Protein AF-A0A7J2RAD1-F1 (afdb_monomer)

pLDDT: mean 78.09, std 14.82, range [35.69, 96.69]

Foldseek 3Di:
DVVLLVLLVVQLVVLLVPDDVCQQWPDDPPDPDTDGDQLSVLVSSLVSSDVSCDPPNQWDKDAQDQCQVPVVCCVPPNRDRFRIWTAHPPDPVT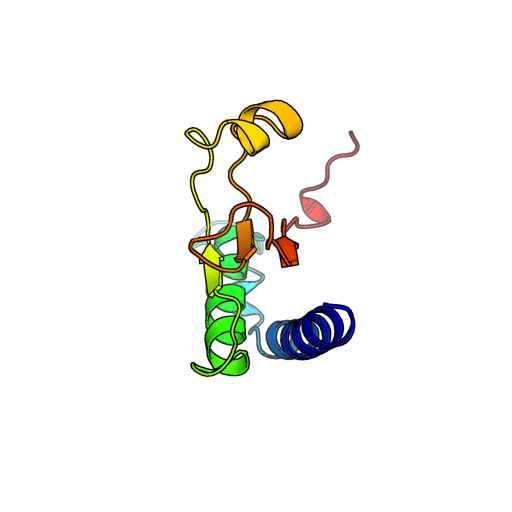TNDTDHDDDPVRPDPD

Nearest PDB structures (foldseek):
  1j4n-assembly1_A  TM=4.317E-01  e=9.050E+00  Bos taurus

Mean predicted aligned error: 8.38 Å

Solvent-accessible surface area (backbone atoms only — not comparable to full-atom values): 6682 Å² total; per-residue (Å²): 104,74,68,54,52,53,51,49,50,54,43,48,58,52,21,62,75,69,62,56,66,70,42,53,35,44,76,50,90,96,47,92,63,73,43,74,42,60,70,54,31,48,54,52,45,50,52,40,36,56,69,63,52,50,90,85,43,82,55,45,81,42,66,58,54,82,38,66,87,35,76,72,48,29,74,73,67,41,78,59,59,45,54,32,38,32,26,38,88,95,44,95,87,45,66,79,48,78,43,77,81,78,56,77,91,70,60,67,89,124

Secondary structure (DSSP, 8-state):
-HHHHHHHHHHHHHHHHT--HHHHEEEPTTS-SEEE-HHHHHHHHHHHHHHHH-TT-SSEEEES---TT-HHHHHHH-S---SEEEE-TT-TT-EEEEE----GGG----

Sequence (110 aa):
MENDFDYFVEQFKKAITMIDEKYISVSMYQLPGKRYRERVYCYELYHQLRKLLDDDYEYMLDGELDKKAHPIIEKNIGAKIPDFVVHYRSYMEHNLVIIEVKSIKNIKDN

Radius of gyration: 15.87 Å; Cα contacts (8 Å, |Δi|>4): 128; chains: 1; bounding box: 33×34×47 Å

Structure (mmCIF, N/CA/C/O backbone):
data_AF-A0A7J2RAD1-F1
#
_entry.id   AF-A0A7J2RAD1-F1
#
loop_
_atom_site.group_PDB
_atom_site.id
_atom_site.type_symbol
_atom_site.label_atom_id
_atom_site.label_alt_id
_atom_site.label_comp_id
_atom_site.label_asym_id
_atom_site.label_entity_id
_atom_site.label_seq_id
_atom_site.pdbx_PDB_ins_code
_atom_site.Cartn_x
_atom_site.Cartn_y
_atom_site.Cartn_z
_atom_site.occupancy
_atom_site.B_iso_or_equiv
_atom_site.auth_seq_id
_atom_site.auth_comp_id
_atom_site.auth_asym_id
_atom_site.auth_atom_id
_atom_site.pdbx_PDB_model_num
ATOM 1 N N . MET A 1 1 ? 4.303 -2.895 -19.519 1.00 57.09 1 MET A N 1
ATOM 2 C CA . MET A 1 1 ? 3.639 -1.767 -18.828 1.00 57.09 1 MET A CA 1
ATOM 3 C C . MET A 1 1 ? 2.137 -1.965 -18.669 1.00 57.09 1 MET A C 1
ATOM 5 O O . MET A 1 1 ? 1.730 -2.040 -17.524 1.00 57.09 1 MET A O 1
ATOM 9 N N . GLU A 1 2 ? 1.318 -2.075 -19.731 1.00 61.19 2 GLU A N 1
ATOM 10 C CA . GLU A 1 2 ? -0.142 -2.311 -19.573 1.00 61.19 2 GLU A CA 1
ATOM 11 C C . GLU A 1 2 ? -0.417 -3.617 -18.797 1.00 61.19 2 GLU A C 1
ATOM 13 O O . GLU A 1 2 ? -1.066 -3.588 -17.758 1.00 61.19 2 GLU A O 1
ATOM 18 N N . ASN A 1 3 ? 0.257 -4.714 -19.169 1.00 82.62 3 ASN A N 1
ATOM 19 C CA . ASN A 1 3 ? 0.168 -5.990 -18.442 1.00 82.62 3 ASN A CA 1
ATOM 20 C C . ASN A 1 3 ? 0.676 -5.938 -16.984 1.00 82.62 3 ASN A C 1
ATOM 22 O O . ASN A 1 3 ? 0.121 -6.618 -16.124 1.00 82.62 3 ASN A O 1
ATOM 26 N N . ASP A 1 4 ? 1.719 -5.156 -16.689 1.00 85.31 4 ASP A N 1
ATOM 27 C CA . ASP A 1 4 ? 2.312 -5.086 -15.340 1.00 85.31 4 ASP A CA 1
ATOM 28 C C . ASP A 1 4 ? 1.451 -4.246 -14.401 1.00 85.31 4 ASP A C 1
ATOM 30 O O . ASP A 1 4 ? 1.263 -4.585 -13.234 1.00 85.31 4 ASP A O 1
ATOM 34 N N . PHE A 1 5 ? 0.892 -3.153 -14.927 1.00 88.25 5 PHE A N 1
ATOM 35 C CA . PHE A 1 5 ? -0.053 -2.327 -14.196 1.00 88.25 5 PHE A CA 1
ATOM 36 C C . PHE A 1 5 ? -1.325 -3.111 -13.874 1.00 88.25 5 PHE A C 1
ATOM 38 O O . PHE A 1 5 ? -1.760 -3.105 -12.724 1.00 88.25 5 PHE A O 1
ATOM 45 N N . ASP A 1 6 ? -1.878 -3.842 -14.843 1.00 91.19 6 ASP A N 1
ATOM 46 C CA . ASP A 1 6 ? -3.063 -4.670 -14.619 1.00 91.19 6 ASP A CA 1
ATOM 47 C C . ASP A 1 6 ? -2.791 -5.776 -13.595 1.00 91.19 6 ASP A C 1
ATOM 49 O O . ASP A 1 6 ? -3.575 -5.968 -12.662 1.00 91.19 6 ASP A O 1
ATOM 53 N N . TYR A 1 7 ? -1.637 -6.445 -13.693 1.00 91.12 7 TYR A N 1
ATOM 54 C CA . TYR A 1 7 ? -1.217 -7.422 -12.693 1.00 91.12 7 TYR A CA 1
ATOM 55 C C . TYR A 1 7 ? -1.112 -6.797 -11.295 1.00 91.12 7 TYR A C 1
ATOM 57 O O . TYR A 1 7 ? -1.664 -7.337 -10.330 1.00 91.12 7 TYR A O 1
ATOM 65 N N . PHE A 1 8 ? -0.458 -5.636 -11.183 1.00 92.38 8 PHE A N 1
ATOM 66 C CA . PHE A 1 8 ? -0.361 -4.898 -9.928 1.00 92.38 8 PHE A CA 1
ATOM 67 C C . PHE A 1 8 ? -1.744 -4.568 -9.360 1.00 92.38 8 PHE A C 1
ATOM 69 O O . PHE A 1 8 ? -1.985 -4.784 -8.173 1.00 92.38 8 PHE A O 1
ATOM 76 N N . VAL A 1 9 ? -2.661 -4.071 -10.192 1.00 93.69 9 VAL A N 1
ATOM 77 C CA . VAL A 1 9 ? -4.021 -3.700 -9.784 1.00 93.69 9 VAL A CA 1
ATOM 78 C C . VAL A 1 9 ? -4.787 -4.909 -9.247 1.00 93.69 9 VAL A C 1
ATOM 80 O O . VAL A 1 9 ? -5.479 -4.786 -8.233 1.00 93.69 9 VAL A O 1
ATOM 83 N N . GLU A 1 10 ? -4.643 -6.084 -9.859 1.00 94.81 10 GLU A N 1
ATOM 84 C CA . GLU A 1 10 ? -5.274 -7.311 -9.365 1.00 94.81 10 GLU A CA 1
ATOM 85 C C . GLU A 1 10 ? -4.707 -7.744 -8.004 1.00 94.81 10 GLU A C 1
ATOM 87 O O . GLU A 1 10 ? -5.475 -8.038 -7.079 1.00 94.81 10 GLU A O 1
ATOM 92 N N . GLN A 1 11 ? -3.383 -7.685 -7.814 1.00 94.88 11 GLN A N 1
ATOM 93 C CA . GLN A 1 11 ? -2.785 -7.954 -6.499 1.00 94.88 11 GLN A CA 1
ATOM 94 C C . GLN A 1 11 ? -3.179 -6.899 -5.461 1.00 94.88 11 GLN A C 1
ATOM 96 O O . GLN A 1 11 ? -3.426 -7.231 -4.302 1.00 94.88 11 GLN A O 1
ATOM 101 N N . PHE A 1 12 ? -3.308 -5.637 -5.867 1.00 95.44 12 PHE A N 1
ATOM 102 C CA . PHE A 1 12 ? -3.721 -4.541 -4.999 1.00 95.44 12 PHE A CA 1
ATOM 103 C C . PHE A 1 12 ? -5.152 -4.713 -4.491 1.00 95.44 12 PHE A C 1
ATOM 105 O O . PHE A 1 12 ? -5.395 -4.615 -3.285 1.00 95.44 12 PHE A O 1
ATOM 112 N N . LYS A 1 13 ? -6.094 -5.057 -5.377 1.00 96.06 13 LYS A N 1
ATOM 113 C CA . LYS A 1 13 ? -7.473 -5.391 -4.988 1.00 96.06 13 LYS A CA 1
ATOM 114 C C . LYS A 1 13 ? -7.493 -6.542 -3.989 1.00 96.06 13 LYS A C 1
ATOM 116 O O . LYS A 1 13 ? -8.164 -6.450 -2.962 1.00 96.06 13 LYS A O 1
ATOM 121 N N . LYS A 1 14 ? -6.725 -7.602 -4.253 1.00 96.69 14 LYS A N 1
ATOM 122 C CA . LYS A 1 14 ? -6.625 -8.755 -3.354 1.00 96.69 14 LYS A CA 1
ATOM 123 C C . LYS A 1 14 ? -6.042 -8.365 -1.994 1.00 96.69 14 LYS A C 1
ATOM 125 O O . LYS A 1 14 ? -6.628 -8.724 -0.975 1.00 96.69 14 LYS A O 1
ATOM 130 N N . ALA A 1 15 ? -4.971 -7.571 -1.959 1.00 96.25 15 ALA A N 1
ATOM 131 C CA . ALA A 1 15 ? -4.335 -7.113 -0.725 1.00 96.25 15 ALA A CA 1
ATOM 132 C C . ALA A 1 15 ? -5.317 -6.373 0.194 1.00 96.25 15 ALA A C 1
ATOM 134 O O . ALA A 1 15 ? -5.369 -6.665 1.386 1.00 96.25 15 ALA A O 1
ATOM 135 N N . ILE A 1 16 ? -6.144 -5.477 -0.359 1.00 95.12 16 ILE A N 1
ATOM 136 C CA . ILE A 1 16 ? -7.147 -4.724 0.412 1.00 95.12 16 ILE A CA 1
ATOM 137 C C . ILE A 1 16 ? -8.136 -5.665 1.111 1.00 95.12 16 ILE A C 1
ATOM 139 O O . ILE A 1 16 ? -8.494 -5.433 2.264 1.00 95.12 16 ILE A O 1
ATOM 143 N N . THR A 1 17 ? -8.552 -6.750 0.450 1.00 95.69 17 THR A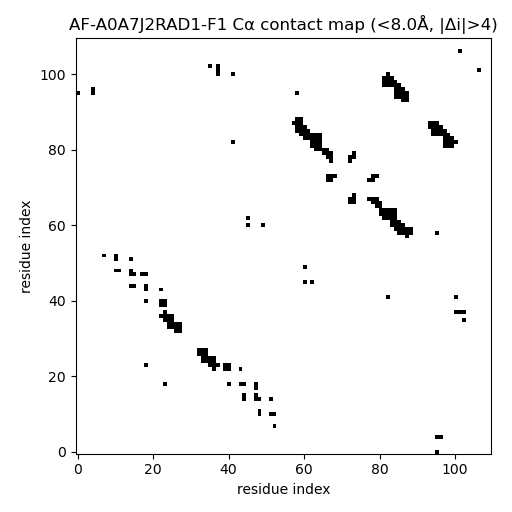 N 1
ATOM 144 C CA . THR A 1 17 ? -9.493 -7.723 1.041 1.00 95.69 17 THR A CA 1
ATOM 145 C C . THR A 1 17 ? -8.893 -8.557 2.174 1.00 95.69 17 THR A C 1
ATOM 147 O O . THR A 1 17 ? -9.634 -9.183 2.927 1.00 95.69 17 THR A O 1
ATOM 150 N N . MET A 1 18 ? -7.565 -8.566 2.314 1.00 95.75 18 MET A N 1
ATOM 151 C CA . MET A 1 18 ? -6.848 -9.327 3.342 1.00 95.75 18 MET A CA 1
ATOM 152 C C . MET A 1 18 ? -6.591 -8.514 4.621 1.00 95.75 18 MET A C 1
ATOM 154 O O . MET A 1 18 ? -6.063 -9.057 5.590 1.00 95.75 18 MET A O 1
ATOM 158 N N . ILE A 1 19 ? -6.954 -7.227 4.639 1.00 93.38 19 ILE A N 1
ATOM 159 C CA . ILE A 1 19 ? -6.742 -6.334 5.781 1.00 93.38 19 ILE A CA 1
ATOM 160 C C . ILE A 1 19 ? -7.837 -6.555 6.827 1.00 93.38 19 ILE A C 1
ATOM 162 O O . ILE A 1 19 ? -9.022 -6.335 6.581 1.00 93.38 19 ILE A O 1
ATOM 166 N N . ASP A 1 20 ? -7.422 -6.940 8.030 1.00 91.06 20 ASP A N 1
ATOM 167 C CA . ASP A 1 20 ? -8.302 -7.066 9.193 1.00 91.06 20 ASP A CA 1
ATOM 168 C C . ASP A 1 20 ? -8.780 -5.678 9.677 1.00 91.06 20 ASP A C 1
ATOM 170 O O . ASP A 1 20 ? -8.022 -4.701 9.691 1.00 91.06 20 ASP A O 1
ATOM 174 N N . GLU A 1 21 ? -10.040 -5.585 10.120 1.00 87.38 21 GLU A N 1
ATOM 175 C CA . GLU A 1 21 ? -10.677 -4.351 10.602 1.00 87.38 21 GLU A CA 1
ATOM 176 C C . GLU A 1 21 ? -9.857 -3.636 11.695 1.00 87.38 21 GLU A C 1
ATOM 178 O O . GLU A 1 21 ? -9.869 -2.400 11.784 1.00 87.38 21 GLU A O 1
ATOM 183 N N . LYS A 1 22 ? -9.092 -4.386 12.500 1.00 88.31 22 LYS A N 1
ATOM 184 C CA . LYS A 1 22 ? -8.221 -3.828 13.549 1.00 88.31 22 LYS A CA 1
ATOM 185 C C . LYS A 1 22 ? -7.094 -2.933 13.014 1.00 88.31 22 LYS A C 1
ATOM 187 O O . LYS A 1 22 ? -6.590 -2.093 13.756 1.00 88.31 22 LYS A O 1
ATOM 192 N N . TYR A 1 23 ? -6.713 -3.084 11.743 1.00 87.69 23 TYR A N 1
ATOM 193 C CA . TYR A 1 23 ? -5.733 -2.217 11.076 1.00 87.69 23 TYR A CA 1
ATOM 194 C C . TYR A 1 23 ? -6.383 -1.010 10.391 1.00 87.69 23 TYR A C 1
ATOM 196 O O . TYR A 1 23 ? -5.718 -0.005 10.145 1.00 87.69 23 TYR A O 1
ATOM 204 N N . ILE A 1 24 ? -7.692 -1.067 10.133 1.00 84.06 24 ILE A N 1
ATOM 205 C CA . ILE A 1 24 ? -8.471 0.052 9.584 1.00 84.06 24 ILE A CA 1
ATOM 206 C C . ILE A 1 24 ? -8.799 1.058 10.691 1.00 84.06 24 ILE A C 1
ATOM 208 O O . ILE A 1 24 ? -8.766 2.277 10.485 1.00 84.06 24 ILE A O 1
ATOM 212 N N . SER A 1 25 ? -9.129 0.556 11.881 1.00 80.00 25 SER A N 1
ATOM 213 C CA . SER A 1 25 ? -9.569 1.387 12.992 1.00 80.00 25 SER A CA 1
ATOM 214 C C . SER A 1 25 ? -8.975 0.937 14.321 1.00 80.00 25 SER A C 1
ATOM 216 O O . SER A 1 25 ? -9.078 -0.222 14.709 1.00 80.00 25 SER A O 1
ATOM 218 N N . VAL A 1 26 ? -8.373 1.885 15.041 1.00 73.31 26 VAL A N 1
ATOM 219 C CA . VAL A 1 26 ? -7.729 1.623 16.330 1.00 73.31 26 VAL A CA 1
ATOM 220 C C . VAL A 1 26 ? -8.610 2.167 17.449 1.00 73.31 26 VAL A C 1
ATOM 222 O O . VAL A 1 26 ? -8.991 3.345 17.442 1.00 73.31 26 VAL A O 1
ATOM 225 N N . SER A 1 27 ? -8.927 1.313 18.422 1.00 68.69 27 SER A N 1
ATOM 226 C CA . SER A 1 27 ? -9.510 1.716 19.703 1.00 68.69 27 SER A CA 1
ATOM 227 C C . SER A 1 27 ? -8.408 2.234 20.625 1.00 68.69 27 SER A C 1
ATOM 229 O O . SER A 1 27 ? -7.407 1.549 20.829 1.00 68.69 27 SER A O 1
ATOM 231 N N . MET A 1 28 ? -8.579 3.424 21.198 1.00 63.84 28 MET A N 1
ATOM 232 C CA . MET A 1 28 ? -7.638 3.968 22.180 1.00 63.84 28 MET A CA 1
ATOM 233 C C . MET A 1 28 ? -8.181 3.785 23.594 1.00 63.84 28 MET A C 1
ATOM 235 O O . MET A 1 28 ? -9.359 4.029 23.851 1.00 63.84 28 MET A O 1
ATOM 239 N N . TYR A 1 29 ? -7.311 3.371 24.515 1.00 61.50 29 TYR A N 1
ATOM 240 C CA . TYR A 1 29 ? -7.653 3.271 25.930 1.00 61.50 29 TYR A CA 1
ATOM 241 C C . TYR A 1 29 ? -8.127 4.641 26.444 1.00 61.50 29 TYR A C 1
ATOM 243 O O . TYR A 1 29 ? -7.466 5.649 26.207 1.00 61.50 29 TYR A O 1
ATOM 251 N N . GLN A 1 30 ? -9.287 4.669 27.109 1.00 62.34 30 GLN A N 1
ATOM 252 C CA . GLN A 1 30 ? -9.928 5.859 27.700 1.00 62.34 30 GLN A CA 1
ATOM 253 C C . GLN A 1 30 ? -10.433 6.950 26.736 1.00 62.34 30 GLN A C 1
ATOM 255 O O . GLN A 1 30 ? -10.910 7.984 27.200 1.00 62.34 30 GLN A O 1
ATOM 260 N N . LEU A 1 31 ? -10.414 6.734 25.418 1.00 60.66 31 LEU A N 1
ATOM 261 C CA . LEU A 1 31 ? -11.044 7.652 24.464 1.00 60.66 31 LEU A CA 1
ATOM 262 C C . LEU A 1 31 ? -12.269 6.993 23.819 1.00 60.66 31 LEU A C 1
ATOM 264 O O . LEU A 1 31 ? -12.141 5.906 23.255 1.00 60.66 31 LEU A O 1
ATOM 268 N N . PRO A 1 32 ? -13.455 7.629 23.855 1.00 59.94 32 PRO A N 1
ATOM 269 C CA . PRO A 1 32 ? -14.618 7.096 23.165 1.00 59.94 32 PRO A CA 1
ATOM 270 C C . PRO A 1 32 ? -14.404 7.129 21.643 1.00 59.94 32 PRO A C 1
ATOM 272 O O . PRO A 1 32 ? -14.015 8.149 21.072 1.00 59.94 32 PRO A O 1
ATOM 275 N N . GLY A 1 33 ? -14.699 6.004 20.986 1.00 63.94 33 GLY A N 1
ATOM 276 C CA . GLY A 1 33 ? -14.742 5.876 19.528 1.00 63.94 33 GLY A CA 1
ATOM 277 C C . GLY A 1 33 ? -13.528 5.202 18.874 1.00 63.94 33 GLY A C 1
ATOM 278 O O . GLY A 1 33 ? -12.442 5.087 19.439 1.00 63.94 33 GLY A O 1
ATOM 279 N N . LYS A 1 34 ? -13.737 4.752 17.633 1.00 65.50 34 LYS A N 1
ATOM 280 C CA . LYS A 1 34 ? -12.711 4.206 16.733 1.00 65.50 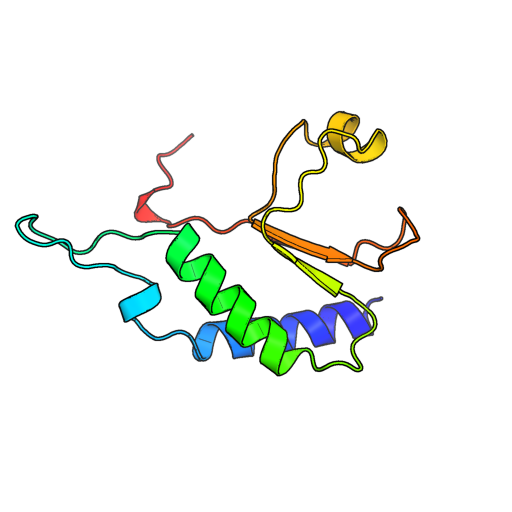34 LYS A CA 1
ATOM 281 C C . LYS A 1 34 ? -12.073 5.351 15.939 1.00 65.50 34 LYS A C 1
ATOM 283 O O . LYS A 1 34 ? -12.798 6.151 15.344 1.00 65.50 34 LYS A O 1
ATOM 288 N N . ARG A 1 35 ? -10.737 5.437 15.893 1.00 72.94 35 ARG A N 1
ATOM 289 C CA . ARG A 1 35 ? -10.033 6.391 15.014 1.00 72.94 35 ARG A CA 1
ATOM 290 C C . ARG A 1 35 ? -9.356 5.672 13.856 1.00 72.94 35 ARG A C 1
ATOM 292 O O . ARG A 1 35 ? -8.675 4.670 14.059 1.00 72.94 35 ARG A O 1
ATOM 299 N N . TYR A 1 36 ? -9.514 6.228 12.658 1.00 77.88 36 TYR A N 1
ATOM 300 C CA . TYR A 1 36 ? -8.797 5.784 11.467 1.00 77.88 36 TYR A CA 1
ATOM 301 C C . TYR A 1 36 ? -7.359 6.283 11.559 1.00 77.88 36 TYR A C 1
ATOM 303 O O . TYR A 1 36 ? -7.115 7.478 11.744 1.00 77.88 36 TYR A O 1
ATOM 311 N N . ARG A 1 37 ? -6.410 5.356 11.484 1.00 80.88 37 ARG A N 1
ATOM 312 C CA . ARG A 1 37 ? -4.978 5.648 11.503 1.00 80.88 37 ARG A CA 1
ATOM 313 C C . ARG A 1 37 ? -4.420 5.217 10.154 1.00 80.88 37 ARG A C 1
ATOM 315 O O . ARG A 1 37 ? -4.028 4.067 10.008 1.00 80.88 37 ARG A O 1
ATOM 322 N N . GLU A 1 38 ? -4.395 6.144 9.195 1.00 87.06 38 GLU A N 1
ATOM 323 C CA . GLU A 1 38 ? -3.940 5.894 7.813 1.00 87.06 38 GLU A CA 1
ATOM 324 C C . GLU A 1 38 ? -2.602 5.148 7.788 1.00 87.06 38 GLU A C 1
ATOM 326 O O . GLU A 1 38 ? -2.510 4.107 7.161 1.00 87.06 38 GLU A O 1
ATOM 331 N N . ARG A 1 39 ? -1.623 5.556 8.603 1.00 88.00 39 ARG A N 1
ATOM 332 C CA . ARG A 1 39 ? -0.322 4.874 8.679 1.00 88.00 39 ARG A CA 1
ATOM 333 C C . ARG A 1 39 ? -0.387 3.413 9.160 1.00 88.00 39 ARG A C 1
ATOM 335 O O . ARG A 1 39 ? 0.365 2.584 8.667 1.00 88.00 39 ARG A O 1
ATOM 342 N N . VAL A 1 40 ? -1.284 3.076 10.095 1.00 89.62 40 VAL A N 1
ATOM 343 C CA . VAL A 1 40 ? -1.463 1.681 10.559 1.00 89.62 40 VAL A CA 1
ATOM 344 C C . VAL A 1 40 ? -2.047 0.829 9.437 1.00 89.62 40 VAL A C 1
ATOM 346 O O . VAL A 1 40 ? -1.560 -0.269 9.184 1.00 89.62 40 VAL A O 1
ATOM 349 N N . TYR A 1 41 ? -3.041 1.371 8.734 1.00 92.50 41 TYR A N 1
ATOM 350 C CA . TYR A 1 41 ? -3.599 0.743 7.544 1.00 92.50 41 TYR A CA 1
ATOM 351 C C . TYR A 1 41 ? -2.535 0.573 6.452 1.00 92.50 41 TYR A C 1
ATOM 353 O O . TYR A 1 41 ? -2.418 -0.505 5.875 1.00 92.50 41 TYR A O 1
ATOM 361 N N . CYS A 1 42 ? -1.722 1.604 6.203 1.00 93.88 42 CYS A N 1
ATOM 362 C CA . CYS A 1 42 ? -0.673 1.564 5.193 1.00 93.88 42 CYS A CA 1
ATOM 363 C C . CYS A 1 42 ? 0.359 0.467 5.482 1.00 93.88 42 CYS A C 1
ATOM 365 O O . CYS A 1 42 ? 0.753 -0.252 4.571 1.00 93.88 42 CYS A O 1
ATOM 367 N N . TYR A 1 43 ? 0.770 0.274 6.735 1.00 93.88 43 TYR A N 1
ATOM 368 C CA . TYR A 1 43 ? 1.710 -0.799 7.066 1.00 93.88 43 TYR A CA 1
ATOM 369 C C . TYR A 1 43 ? 1.144 -2.195 6.806 1.00 93.88 43 TYR A C 1
ATOM 371 O O . TYR A 1 43 ? 1.855 -3.048 6.276 1.00 93.88 43 TYR A O 1
ATOM 379 N N . GLU A 1 44 ? -0.132 -2.424 7.114 1.00 95.50 44 GLU A N 1
ATOM 380 C CA . GLU A 1 44 ? -0.763 -3.712 6.823 1.00 95.50 44 GLU A CA 1
ATOM 381 C C . GLU A 1 44 ? -0.953 -3.918 5.315 1.00 95.50 44 GLU A C 1
ATOM 383 O O . GLU A 1 44 ? -0.643 -4.986 4.789 1.00 95.50 44 GLU A O 1
ATOM 388 N N . LEU A 1 45 ? -1.381 -2.880 4.590 1.00 95.62 45 LEU A N 1
ATOM 389 C CA . LEU A 1 45 ? -1.496 -2.929 3.134 1.00 95.62 45 LEU A CA 1
ATOM 390 C C . LEU A 1 45 ? -0.137 -3.207 2.474 1.00 95.62 45 LEU A C 1
ATOM 392 O O . LEU A 1 45 ? -0.056 -4.056 1.588 1.00 95.62 45 LEU A O 1
ATOM 396 N N . TYR A 1 46 ? 0.934 -2.558 2.941 1.00 94.69 46 TYR A N 1
ATOM 397 C CA . TYR A 1 46 ? 2.304 -2.823 2.499 1.00 94.69 46 TYR A CA 1
ATOM 398 C C . TYR A 1 46 ? 2.687 -4.288 2.725 1.00 94.69 46 TYR A C 1
ATOM 400 O O . TYR A 1 46 ? 3.216 -4.937 1.823 1.00 94.69 46 TYR A O 1
ATOM 408 N N . HIS A 1 47 ? 2.391 -4.828 3.911 1.00 94.12 47 HIS A N 1
ATOM 409 C CA . HIS A 1 47 ? 2.679 -6.219 4.246 1.00 94.12 47 HIS A CA 1
ATOM 410 C C . HIS A 1 47 ? 1.946 -7.205 3.324 1.00 94.12 47 HIS A C 1
ATOM 412 O O . HIS A 1 47 ? 2.574 -8.118 2.783 1.00 94.12 47 HIS A O 1
ATOM 418 N N . GLN A 1 48 ? 0.639 -7.019 3.105 1.00 95.50 48 GLN A N 1
ATOM 419 C CA . GLN A 1 48 ? -0.136 -7.913 2.239 1.00 95.50 48 GLN A CA 1
ATOM 420 C C . GLN A 1 48 ? 0.285 -7.797 0.772 1.00 95.50 48 GLN A C 1
ATOM 422 O O . GLN A 1 48 ? 0.432 -8.817 0.102 1.00 95.50 48 GLN A O 1
ATOM 427 N N . LEU A 1 49 ? 0.556 -6.582 0.286 1.00 94.38 49 LEU A N 1
ATOM 428 C CA . LEU A 1 49 ? 1.084 -6.374 -1.061 1.00 94.38 49 LEU A CA 1
ATOM 429 C C . LEU A 1 49 ? 2.436 -7.055 -1.255 1.00 94.38 49 LEU A C 1
ATOM 431 O O . LEU A 1 49 ? 2.616 -7.751 -2.245 1.00 94.38 49 LEU A O 1
ATOM 435 N N . ARG A 1 50 ? 3.369 -6.922 -0.305 1.00 91.88 50 ARG A N 1
ATOM 436 C CA . ARG A 1 50 ? 4.672 -7.603 -0.371 1.00 91.88 50 ARG A CA 1
ATOM 437 C C . ARG A 1 50 ? 4.536 -9.116 -0.491 1.00 91.88 50 ARG A C 1
ATOM 439 O O . ARG A 1 50 ? 5.264 -9.723 -1.261 1.00 91.88 50 ARG A O 1
ATOM 446 N N . LYS A 1 51 ? 3.596 -9.717 0.241 1.00 92.06 51 LYS A N 1
ATOM 447 C CA . LYS A 1 51 ? 3.338 -11.161 0.166 1.00 92.06 51 LYS A CA 1
ATOM 448 C C . LYS A 1 51 ? 2.727 -11.602 -1.161 1.00 92.06 51 LYS A C 1
ATOM 450 O O . LYS A 1 51 ? 2.897 -12.754 -1.536 1.00 92.06 51 LYS A O 1
ATOM 455 N N . LEU A 1 52 ? 1.956 -10.733 -1.813 1.00 92.75 52 LEU A N 1
ATOM 456 C CA . LEU A 1 52 ? 1.270 -11.045 -3.069 1.00 92.75 52 LEU A CA 1
ATOM 457 C C . LEU A 1 52 ? 2.112 -10.752 -4.304 1.00 92.75 52 LEU A C 1
ATOM 459 O O . LEU A 1 52 ? 1.946 -11.429 -5.312 1.00 92.75 52 LEU A O 1
ATOM 463 N N . LEU A 1 53 ? 2.969 -9.735 -4.235 1.00 89.00 53 LEU A N 1
ATOM 464 C CA . LEU A 1 53 ? 3.819 -9.364 -5.355 1.00 89.00 53 LEU A CA 1
ATOM 465 C C . LEU A 1 53 ? 4.958 -10.368 -5.571 1.00 89.00 53 LEU A C 1
ATOM 467 O O . LEU A 1 53 ? 5.460 -10.403 -6.675 1.00 89.00 53 LEU A O 1
ATOM 471 N N . ASP A 1 54 ? 5.260 -11.257 -4.621 1.00 75.38 54 ASP A N 1
ATOM 472 C CA . ASP A 1 54 ? 6.332 -12.266 -4.733 1.00 75.38 54 ASP A CA 1
ATOM 473 C C . ASP A 1 54 ? 7.724 -11.645 -5.007 1.00 75.38 54 ASP A C 1
ATOM 475 O O . ASP A 1 54 ? 7.861 -10.455 -5.306 1.00 75.38 54 ASP A O 1
ATOM 479 N N . ASP A 1 55 ? 8.788 -12.427 -4.851 1.00 69.94 55 ASP A N 1
ATOM 480 C CA . ASP A 1 55 ? 10.159 -11.952 -5.087 1.00 69.94 55 ASP A CA 1
ATOM 481 C C . ASP A 1 55 ? 10.491 -11.834 -6.589 1.00 69.94 55 ASP A C 1
ATOM 483 O O . ASP A 1 55 ? 11.430 -11.129 -6.963 1.00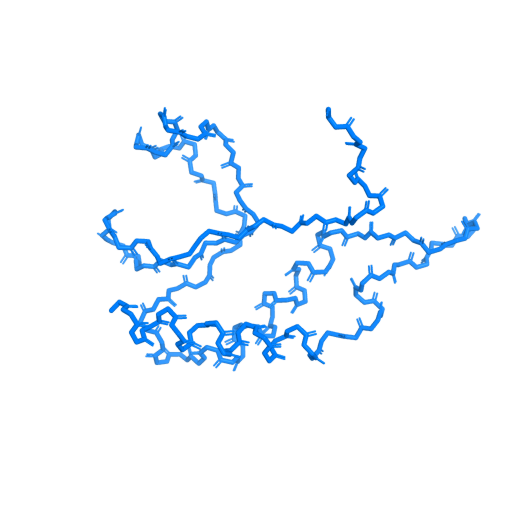 69.94 55 ASP A O 1
ATOM 487 N N . ASP A 1 56 ? 9.692 -12.472 -7.451 1.00 69.81 56 ASP A N 1
ATOM 488 C CA . ASP A 1 56 ? 9.866 -12.483 -8.910 1.00 69.81 56 ASP A CA 1
ATOM 489 C C . ASP A 1 56 ? 9.257 -11.257 -9.616 1.00 69.81 56 ASP A C 1
ATOM 491 O O . ASP A 1 56 ? 9.418 -11.088 -10.829 1.00 69.81 56 ASP A O 1
ATOM 495 N N . TYR A 1 57 ? 8.549 -10.381 -8.895 1.00 78.31 57 TYR A N 1
ATOM 496 C CA . TYR A 1 57 ? 7.978 -9.181 -9.498 1.00 78.31 57 TYR A CA 1
ATOM 497 C C . TYR A 1 57 ? 9.035 -8.100 -9.711 1.00 78.31 57 TYR A C 1
ATOM 499 O O . TYR A 1 57 ? 9.691 -7.627 -8.785 1.00 78.31 57 TYR A O 1
ATOM 507 N N . GLU A 1 58 ? 9.167 -7.678 -10.969 1.00 80.88 58 GLU A N 1
ATOM 508 C CA . GLU A 1 58 ? 10.231 -6.781 -11.425 1.00 80.88 58 GLU A CA 1
ATOM 509 C C . GLU A 1 58 ? 10.193 -5.399 -10.741 1.00 80.88 58 GLU A C 1
ATOM 511 O O . GLU A 1 58 ? 11.226 -4.740 -10.586 1.00 80.88 58 GLU A O 1
ATOM 516 N N . TYR A 1 59 ? 9.016 -4.954 -10.286 1.00 83.38 59 TYR A N 1
ATOM 517 C CA . TYR A 1 59 ? 8.858 -3.670 -9.609 1.00 83.38 59 TYR A CA 1
ATOM 518 C C . TYR A 1 59 ? 8.926 -3.799 -8.087 1.00 83.38 59 TYR A C 1
ATOM 520 O O . TYR A 1 59 ? 8.212 -4.570 -7.450 1.00 83.38 59 TYR A O 1
ATOM 528 N N . MET A 1 60 ? 9.718 -2.927 -7.474 1.00 84.69 60 MET A N 1
ATOM 529 C CA . MET A 1 60 ? 9.877 -2.858 -6.027 1.00 84.69 60 MET A CA 1
ATOM 530 C C . MET A 1 60 ? 8.778 -1.992 -5.410 1.00 84.69 60 MET A C 1
ATOM 532 O O . MET A 1 60 ? 8.527 -0.878 -5.874 1.00 84.69 60 MET A O 1
ATOM 536 N N . LEU A 1 61 ? 8.165 -2.485 -4.330 1.00 88.81 61 LEU A N 1
ATOM 537 C CA . LEU A 1 61 ? 7.244 -1.723 -3.486 1.00 88.81 61 LEU A CA 1
ATOM 538 C C . LEU A 1 61 ? 7.998 -1.085 -2.311 1.00 88.81 61 LEU A C 1
ATOM 540 O O . LEU A 1 61 ? 8.472 -1.779 -1.403 1.00 88.81 61 LEU A O 1
ATOM 544 N N . ASP A 1 62 ? 8.036 0.244 -2.300 1.00 87.38 62 ASP A N 1
ATOM 545 C CA . ASP A 1 62 ? 8.672 1.060 -1.269 1.00 87.38 62 ASP A CA 1
ATOM 546 C C . ASP A 1 62 ? 7.642 1.947 -0.561 1.00 87.38 62 ASP A C 1
ATOM 548 O O . ASP A 1 62 ? 6.813 2.588 -1.206 1.00 87.38 62 ASP A O 1
ATOM 552 N N . GLY A 1 63 ? 7.687 1.967 0.774 1.00 82.75 63 GLY A N 1
ATOM 553 C CA . GLY A 1 63 ? 6.849 2.829 1.609 1.00 82.75 63 GLY A CA 1
ATOM 554 C C . GLY A 1 63 ? 7.602 4.073 2.072 1.00 82.75 63 GLY A C 1
ATOM 555 O O . GLY A 1 63 ? 8.800 3.990 2.339 1.00 82.75 63 GLY A O 1
ATOM 556 N N . GLU A 1 64 ? 6.901 5.206 2.158 1.00 78.94 64 GLU A N 1
ATOM 557 C CA . GLU A 1 64 ? 7.422 6.493 2.657 1.00 78.94 64 GLU A CA 1
ATOM 558 C C . GLU A 1 64 ? 8.796 6.890 2.062 1.00 78.94 64 GLU A C 1
ATOM 560 O O . GLU A 1 64 ? 9.674 7.414 2.752 1.00 78.94 64 GLU A O 1
ATOM 565 N N . LEU A 1 65 ? 9.012 6.631 0.766 1.00 71.88 65 LEU A N 1
ATOM 566 C CA . LEU A 1 65 ? 10.302 6.887 0.122 1.00 71.88 65 LEU A CA 1
ATOM 567 C C . LEU A 1 65 ? 10.575 8.399 0.044 1.00 71.88 65 LEU A C 1
ATOM 569 O O . LEU A 1 65 ? 9.867 9.129 -0.656 1.00 71.88 65 LEU A O 1
ATOM 573 N N . ASP A 1 66 ? 11.622 8.866 0.733 1.00 66.12 66 ASP A N 1
ATOM 574 C CA . ASP A 1 66 ? 12.018 10.275 0.702 1.00 66.12 66 ASP A CA 1
ATOM 575 C C . ASP A 1 66 ? 12.601 10.634 -0.673 1.00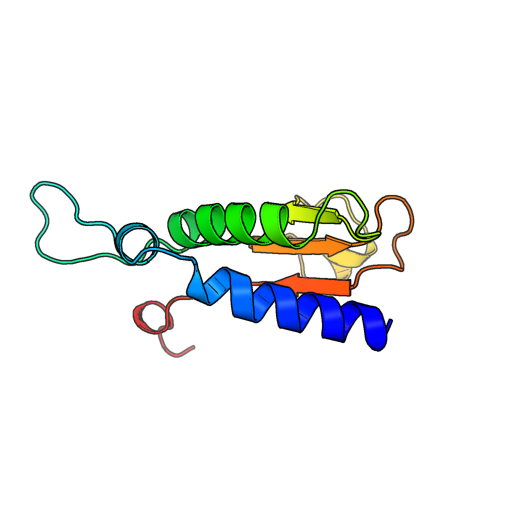 66.12 66 ASP A C 1
ATOM 577 O O . ASP A 1 66 ? 13.710 10.237 -1.038 1.00 66.12 66 ASP A O 1
ATOM 581 N N . LYS A 1 67 ? 11.828 11.396 -1.452 1.00 62.81 67 LYS A N 1
ATOM 582 C CA . LYS A 1 67 ? 12.220 11.872 -2.782 1.00 62.81 67 LYS A CA 1
ATOM 583 C C . LYS A 1 67 ? 12.696 13.329 -2.787 1.00 62.81 67 LYS A C 1
ATOM 585 O O . LYS A 1 67 ? 12.827 13.912 -3.861 1.00 62.81 67 LYS A O 1
ATOM 590 N N . LYS A 1 68 ? 13.015 13.918 -1.626 1.00 57.09 68 LYS A N 1
ATOM 591 C CA . LYS A 1 68 ? 13.513 15.305 -1.516 1.00 57.09 68 LYS A CA 1
ATOM 592 C C . LYS A 1 68 ? 14.808 15.571 -2.274 1.00 57.09 68 LYS A C 1
ATOM 594 O O . LYS A 1 68 ? 15.024 16.688 -2.707 1.00 57.09 68 LYS A O 1
ATOM 599 N N . ALA A 1 69 ? 15.656 14.562 -2.456 1.00 56.19 69 ALA A N 1
ATOM 600 C CA . ALA A 1 69 ? 16.889 14.694 -3.232 1.00 56.19 69 ALA A CA 1
ATOM 601 C C . ALA A 1 69 ? 16.706 14.367 -4.729 1.00 56.19 69 ALA A C 1
ATOM 603 O O . ALA A 1 69 ? 17.689 14.333 -5.465 1.00 56.19 69 ALA A O 1
ATOM 604 N N . HIS A 1 70 ? 15.480 14.076 -5.188 1.00 60.91 70 HIS A N 1
ATOM 605 C CA . HIS A 1 70 ? 15.212 13.644 -6.559 1.00 60.91 70 HIS A CA 1
ATOM 606 C C . HIS A 1 70 ? 14.796 14.841 -7.439 1.00 60.91 70 HIS A C 1
ATOM 608 O O . HIS A 1 70 ? 13.639 15.271 -7.367 1.00 60.91 70 HIS A O 1
ATOM 614 N N . PRO A 1 71 ? 15.667 15.340 -8.343 1.00 60.94 71 PRO A N 1
ATOM 615 C CA . PRO A 1 71 ? 15.481 16.640 -9.004 1.00 60.94 71 PRO A CA 1
ATOM 616 C C . PRO A 1 71 ? 14.196 16.743 -9.833 1.00 60.94 71 PRO A C 1
ATOM 618 O O . PRO A 1 71 ? 13.577 17.799 -9.923 1.00 60.94 71 PRO A O 1
ATOM 621 N N . ILE A 1 72 ? 13.769 15.630 -10.438 1.00 61.12 72 ILE A N 1
ATOM 622 C CA . ILE A 1 72 ? 12.548 15.571 -11.255 1.00 61.12 72 ILE A CA 1
ATOM 623 C C . ILE A 1 72 ? 11.291 15.569 -10.378 1.00 61.12 72 ILE A C 1
ATOM 625 O O . ILE A 1 72 ? 10.254 16.082 -10.780 1.00 61.12 72 ILE A O 1
ATOM 629 N N . ILE A 1 73 ? 11.356 14.995 -9.180 1.00 57.41 73 ILE A N 1
ATOM 630 C CA . ILE A 1 73 ? 10.167 14.746 -8.362 1.00 57.41 73 ILE A CA 1
ATOM 631 C C . ILE A 1 73 ? 9.914 15.931 -7.436 1.00 57.41 73 ILE A C 1
ATOM 633 O O . ILE A 1 73 ? 8.790 16.425 -7.391 1.00 57.41 73 ILE A O 1
ATOM 637 N N . GLU A 1 74 ? 10.968 16.484 -6.834 1.00 63.00 74 GLU A N 1
ATOM 638 C CA . GLU A 1 74 ? 10.894 17.753 -6.109 1.00 63.00 74 GLU A CA 1
ATOM 639 C C . GLU A 1 74 ? 10.323 18.874 -6.995 1.00 63.00 74 GLU A C 1
ATOM 641 O O . GLU A 1 74 ? 9.417 19.595 -6.577 1.00 63.00 74 GLU A O 1
ATOM 646 N N . LYS A 1 75 ? 10.776 18.966 -8.254 1.00 60.88 75 LYS A N 1
ATOM 647 C CA . LYS A 1 75 ? 10.320 19.992 -9.202 1.00 60.88 75 LYS A CA 1
ATOM 648 C C . LYS A 1 75 ? 8.846 19.855 -9.607 1.00 60.88 75 LYS A C 1
ATOM 650 O O . LYS A 1 75 ? 8.215 20.871 -9.882 1.00 60.88 75 LYS A O 1
ATOM 655 N N . ASN A 1 76 ? 8.306 18.634 -9.675 1.00 57.50 76 ASN A N 1
ATOM 656 C CA . ASN A 1 76 ? 6.956 18.388 -10.204 1.00 57.50 76 ASN A CA 1
ATOM 657 C C . ASN A 1 76 ? 5.875 18.213 -9.124 1.00 57.50 76 ASN A C 1
ATOM 659 O O . ASN A 1 76 ? 4.734 18.601 -9.354 1.00 57.50 76 ASN A O 1
ATOM 663 N N . ILE A 1 77 ? 6.201 17.640 -7.960 1.00 54.88 77 ILE A N 1
ATOM 664 C CA . ILE A 1 77 ? 5.222 17.354 -6.891 1.00 54.88 77 ILE A CA 1
ATOM 665 C C . ILE A 1 77 ? 5.621 17.913 -5.514 1.00 54.88 77 ILE A C 1
ATOM 667 O O . ILE A 1 77 ? 4.888 17.734 -4.535 1.00 54.88 77 ILE A O 1
ATOM 671 N N . GLY A 1 78 ? 6.734 18.651 -5.437 1.00 58.28 78 GLY A N 1
ATOM 672 C CA . GLY A 1 78 ? 7.302 19.164 -4.191 1.00 58.28 78 GLY A CA 1
ATOM 673 C C . GLY A 1 78 ? 7.970 18.068 -3.356 1.00 58.28 78 GLY A C 1
ATOM 674 O O . GLY A 1 78 ? 7.989 16.897 -3.727 1.00 58.28 78 GLY A O 1
ATOM 675 N N . ALA A 1 79 ? 8.489 18.441 -2.186 1.00 62.03 79 ALA A N 1
ATOM 676 C CA . ALA A 1 79 ? 9.067 17.547 -1.174 1.00 62.03 79 ALA A CA 1
ATOM 677 C C . ALA A 1 79 ? 8.027 16.625 -0.488 1.00 62.03 79 ALA A C 1
ATOM 679 O O . ALA A 1 79 ? 8.081 16.405 0.725 1.00 62.03 79 ALA A O 1
ATOM 680 N N . LYS A 1 80 ? 7.031 16.135 -1.235 1.00 67.69 80 LYS A N 1
ATOM 681 C CA . LYS A 1 80 ? 5.995 15.236 -0.730 1.00 67.69 80 LYS A CA 1
ATOM 682 C C . LYS A 1 80 ? 6.517 13.805 -0.699 1.00 67.69 80 LYS A C 1
ATOM 684 O O . LYS A 1 80 ? 7.104 13.321 -1.664 1.00 67.69 80 LYS A O 1
ATOM 689 N N . ILE A 1 81 ? 6.279 13.150 0.429 1.00 78.94 81 ILE A N 1
ATOM 690 C CA . ILE A 1 81 ? 6.597 11.745 0.657 1.00 78.94 81 ILE A CA 1
ATOM 691 C C . ILE A 1 81 ? 5.292 10.977 0.423 1.00 78.94 81 ILE A C 1
ATOM 693 O O . ILE A 1 81 ? 4.372 11.164 1.219 1.00 78.94 81 ILE A O 1
ATOM 697 N N . PRO A 1 82 ? 5.165 10.205 -0.671 1.00 84.06 82 PRO A N 1
ATOM 698 C CA . PRO A 1 82 ? 3.976 9.390 -0.901 1.00 84.06 82 PRO A CA 1
ATOM 699 C C . PRO A 1 82 ? 3.919 8.230 0.096 1.00 84.06 82 PRO A C 1
ATOM 701 O O . PRO A 1 82 ? 4.963 7.765 0.564 1.00 84.06 82 PRO A O 1
ATOM 704 N N . ASP A 1 83 ? 2.715 7.718 0.360 1.00 89.81 83 ASP A N 1
ATOM 705 C CA . ASP A 1 83 ? 2.556 6.519 1.189 1.00 89.81 83 ASP A CA 1
ATOM 706 C C . ASP A 1 83 ? 3.276 5.315 0.559 1.00 89.81 83 ASP A C 1
ATOM 708 O O . ASP A 1 83 ? 4.071 4.661 1.239 1.00 89.81 83 ASP A O 1
ATOM 712 N N . PHE A 1 84 ? 3.075 5.070 -0.748 1.00 90.81 84 PHE A N 1
ATOM 713 C CA . PHE A 1 84 ? 3.795 4.027 -1.492 1.00 90.81 84 PHE A CA 1
ATOM 714 C C . PHE A 1 84 ? 4.270 4.457 -2.879 1.00 90.81 84 PHE A C 1
ATOM 716 O O . PHE A 1 84 ? 3.657 5.281 -3.562 1.00 90.81 84 PHE A O 1
ATOM 723 N N . VAL A 1 85 ? 5.335 3.795 -3.326 1.00 88.38 85 VAL A N 1
ATOM 724 C CA . VAL A 1 85 ? 5.869 3.852 -4.687 1.00 88.38 85 VAL A CA 1
ATOM 725 C C . VAL A 1 85 ? 6.114 2.432 -5.183 1.00 88.38 85 VAL A C 1
ATOM 727 O O . VAL A 1 85 ? 6.727 1.627 -4.484 1.00 88.38 85 VAL A O 1
ATOM 730 N N . VAL A 1 86 ? 5.662 2.147 -6.403 1.00 88.19 86 VAL A N 1
ATOM 731 C CA . VAL A 1 86 ? 5.962 0.914 -7.140 1.00 88.19 86 VAL A CA 1
ATOM 732 C C . VAL A 1 86 ? 6.819 1.291 -8.338 1.00 88.19 86 VAL A C 1
ATOM 734 O O . VAL A 1 86 ? 6.359 1.990 -9.244 1.00 88.19 86 VAL A O 1
ATOM 737 N N . HIS A 1 87 ? 8.088 0.895 -8.321 1.00 84.94 87 HIS A N 1
ATOM 738 C CA . HIS A 1 87 ? 9.078 1.356 -9.300 1.00 84.94 87 HIS A CA 1
ATOM 739 C C . HI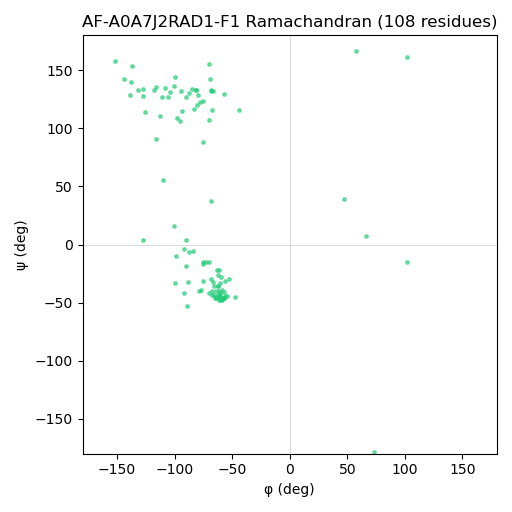S A 1 87 ? 10.193 0.346 -9.543 1.00 84.94 87 HIS A C 1
ATOM 741 O O . HIS A 1 87 ? 10.488 -0.498 -8.699 1.00 84.94 87 HIS A O 1
ATOM 747 N N . TYR A 1 88 ? 10.845 0.468 -10.693 1.00 81.00 88 TYR A N 1
ATOM 748 C CA . TYR A 1 88 ? 12.098 -0.222 -10.939 1.00 81.00 88 TYR A CA 1
ATO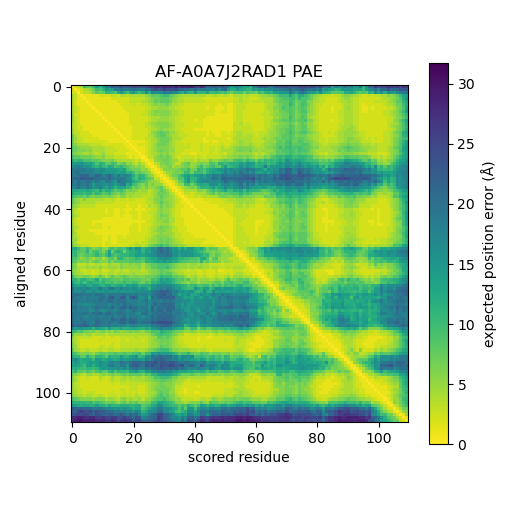M 749 C C . TYR A 1 88 ? 13.253 0.590 -10.345 1.00 81.00 88 TYR A C 1
ATOM 751 O O . TYR A 1 88 ? 13.527 1.722 -10.756 1.00 81.00 88 TYR A O 1
ATOM 759 N N . ARG A 1 89 ? 13.957 0.022 -9.363 1.00 67.88 89 ARG A N 1
ATOM 760 C CA . ARG A 1 89 ? 15.136 0.671 -8.779 1.00 67.88 89 ARG A CA 1
ATOM 761 C C . ARG A 1 89 ? 16.248 0.693 -9.834 1.00 67.88 89 ARG A C 1
ATOM 763 O O . ARG A 1 89 ? 16.553 -0.348 -10.401 1.00 67.88 89 ARG A O 1
ATOM 770 N N . SER A 1 90 ? 16.890 1.848 -10.037 1.00 59.31 90 SER A N 1
ATOM 771 C CA . SER A 1 90 ? 18.022 2.124 -10.962 1.00 59.31 90 SER A CA 1
ATOM 772 C C . SER A 1 90 ? 17.686 2.840 -12.278 1.00 59.31 90 SER A C 1
ATOM 774 O O . SER A 1 90 ? 18.601 3.404 -12.872 1.00 59.31 90 SER A O 1
ATOM 776 N N . TYR A 1 91 ? 16.416 2.926 -12.699 1.00 61.62 91 TYR A N 1
ATOM 777 C CA . TYR A 1 91 ? 16.019 3.747 -13.856 1.00 61.62 91 TYR A CA 1
ATOM 778 C C . TYR A 1 91 ? 14.903 4.723 -13.472 1.00 61.62 91 TYR A C 1
ATOM 780 O O . TYR A 1 91 ? 13.785 4.325 -13.158 1.00 61.62 91 TYR A O 1
ATOM 788 N N . MET A 1 92 ? 15.209 6.025 -13.509 1.00 57.00 92 MET A N 1
ATOM 789 C CA . MET A 1 92 ? 14.296 7.100 -13.080 1.00 57.00 92 MET A CA 1
ATOM 790 C C . MET A 1 92 ? 12.995 7.164 -13.897 1.00 57.00 92 MET A C 1
ATOM 792 O O . MET A 1 92 ? 11.997 7.699 -13.416 1.00 57.00 92 MET A O 1
ATOM 796 N N . GLU A 1 93 ? 12.998 6.622 -15.114 1.00 61.16 93 GLU A N 1
ATOM 797 C CA . GLU A 1 93 ? 11.871 6.677 -16.051 1.00 61.16 93 GLU A CA 1
ATOM 798 C C . GLU A 1 93 ? 10.861 5.530 -15.856 1.00 61.16 93 GLU A C 1
ATOM 800 O O . GLU A 1 93 ? 9.790 5.552 -16.451 1.00 61.16 93 GLU A O 1
ATOM 805 N N . HIS A 1 94 ? 11.153 4.551 -14.990 1.00 70.00 94 HIS A N 1
ATOM 806 C CA . HIS A 1 94 ? 10.357 3.326 -14.834 1.00 70.00 94 HIS A CA 1
ATOM 807 C C . HIS A 1 94 ? 9.609 3.295 -13.485 1.00 70.00 94 HIS A C 1
ATOM 809 O O . HIS A 1 94 ? 9.744 2.368 -12.683 1.00 70.00 94 HIS A O 1
ATOM 815 N N . ASN A 1 95 ? 8.806 4.333 -13.223 1.00 78.25 95 ASN A N 1
ATOM 816 C CA . ASN A 1 95 ? 7.834 4.332 -12.122 1.00 78.25 95 ASN A CA 1
ATOM 817 C C . ASN A 1 95 ? 6.500 3.778 -12.636 1.00 78.25 95 ASN A C 1
ATOM 819 O O . ASN A 1 95 ? 5.975 4.288 -13.622 1.00 78.25 95 ASN A O 1
ATOM 823 N N . LEU A 1 96 ? 5.945 2.771 -11.962 1.00 85.94 96 LEU A N 1
ATOM 824 C CA . LEU A 1 96 ? 4.665 2.176 -12.344 1.00 85.94 96 LEU A CA 1
ATOM 825 C C . LEU A 1 96 ? 3.499 2.894 -11.659 1.00 85.94 96 LEU A C 1
ATOM 827 O O . LEU A 1 96 ? 2.571 3.339 -12.326 1.00 85.94 96 LEU A O 1
ATOM 831 N N . VAL A 1 97 ? 3.550 3.020 -10.326 1.00 87.19 97 VAL A N 1
ATOM 832 C CA . VAL A 1 97 ? 2.436 3.552 -9.520 1.00 87.19 97 VAL A CA 1
ATOM 833 C C . VAL A 1 97 ? 2.944 4.385 -8.343 1.00 87.19 97 VAL A C 1
ATOM 835 O O . VAL A 1 97 ? 3.933 4.039 -7.696 1.00 87.19 97 VAL A O 1
ATOM 838 N N . ILE A 1 98 ? 2.227 5.467 -8.035 1.00 87.25 98 ILE A N 1
ATOM 839 C CA . ILE A 1 98 ? 2.316 6.210 -6.771 1.00 87.25 98 ILE A CA 1
ATOM 840 C C . ILE A 1 98 ? 0.962 6.089 -6.075 1.00 87.25 98 ILE A C 1
ATOM 842 O O . ILE A 1 98 ? -0.074 6.236 -6.723 1.00 87.25 98 ILE A O 1
ATOM 846 N N . ILE A 1 99 ? 0.966 5.822 -4.771 1.00 89.94 99 ILE A N 1
ATOM 847 C CA . ILE A 1 99 ? -0.255 5.579 -3.997 1.00 89.94 99 ILE A CA 1
ATOM 848 C C . ILE A 1 99 ? -0.268 6.503 -2.785 1.00 89.94 99 ILE A C 1
ATOM 850 O O . ILE A 1 99 ? 0.725 6.598 -2.066 1.00 89.94 99 ILE A O 1
ATOM 854 N N . GLU A 1 100 ? -1.416 7.138 -2.560 1.00 89.69 100 GLU A N 1
ATOM 855 C CA . GLU A 1 100 ? -1.713 7.958 -1.388 1.00 89.69 100 GLU A CA 1
ATOM 856 C C . GLU A 1 100 ? -3.023 7.460 -0.770 1.00 89.69 100 GLU A C 1
ATOM 858 O O . GLU A 1 100 ? -4.043 7.334 -1.453 1.00 89.69 100 GLU A O 1
ATOM 863 N N . VAL A 1 101 ? -3.007 7.177 0.525 1.00 89.50 101 VAL A N 1
ATOM 864 C CA . VAL A 1 101 ? -4.151 6.678 1.279 1.00 89.50 101 VAL A CA 1
ATOM 865 C C . VAL A 1 101 ? -4.726 7.804 2.126 1.00 89.50 101 VAL A C 1
ATOM 867 O O . VAL A 1 101 ? -4.022 8.503 2.858 1.00 89.50 101 VAL A O 1
ATOM 870 N N . LYS A 1 102 ? -6.047 7.978 2.046 1.00 87.56 102 LYS A N 1
ATOM 871 C CA . LYS A 1 102 ? -6.797 8.952 2.843 1.00 87.56 102 LYS A CA 1
ATOM 872 C C . LYS A 1 102 ? -8.098 8.343 3.342 1.00 87.56 102 LYS A C 1
ATOM 874 O O . LYS A 1 102 ? -8.788 7.633 2.615 1.00 87.56 102 LYS A O 1
ATOM 879 N N . SER A 1 103 ? -8.461 8.644 4.583 1.00 84.12 103 SER A N 1
ATOM 880 C CA . SER A 1 103 ? -9.782 8.310 5.114 1.00 84.12 103 SER A CA 1
ATOM 881 C C . SER A 1 103 ? -10.809 9.344 4.666 1.00 84.12 103 SER A C 1
ATOM 883 O O . SER A 1 103 ? -10.602 10.536 4.870 1.00 84.12 103 SER A O 1
ATOM 885 N N . ILE A 1 104 ? -11.969 8.900 4.170 1.00 80.88 104 ILE A N 1
ATOM 886 C CA . ILE A 1 104 ? -13.086 9.784 3.781 1.00 80.88 104 ILE A CA 1
ATOM 887 C C . ILE A 1 104 ? -13.531 10.678 4.950 1.00 80.88 104 ILE A C 1
ATOM 889 O O . ILE A 1 104 ? -13.911 11.823 4.746 1.00 80.88 104 ILE A O 1
ATOM 893 N N . LYS A 1 105 ? -13.415 10.204 6.198 1.00 68.12 105 LYS A N 1
ATOM 894 C CA . LYS A 1 105 ? -13.749 11.007 7.391 1.00 68.12 105 LYS A CA 1
ATOM 895 C C . LYS A 1 105 ? -12.699 12.070 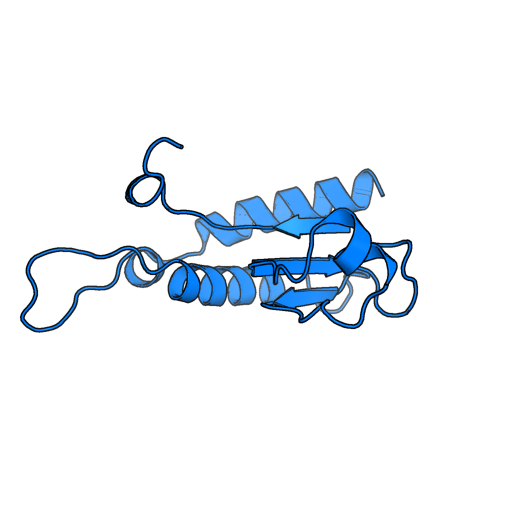7.738 1.00 68.12 105 LYS A C 1
ATOM 897 O O . LYS A 1 105 ? -12.983 12.944 8.552 1.00 68.12 105 LYS A O 1
ATOM 902 N N . ASN A 1 106 ? -11.502 11.978 7.159 1.00 56.16 106 ASN A N 1
ATOM 903 C CA . ASN A 1 106 ? -10.425 12.961 7.294 1.00 56.16 106 ASN A CA 1
ATOM 904 C C . ASN A 1 106 ? -10.356 13.929 6.103 1.00 56.16 106 ASN A C 1
ATOM 906 O O . ASN A 1 106 ? -9.631 14.920 6.185 1.00 56.16 106 ASN A O 1
ATOM 910 N N . ILE A 1 107 ? -11.100 13.676 5.020 1.00 55.72 107 ILE A N 1
ATOM 911 C CA . ILE A 1 107 ? -11.264 14.626 3.921 1.00 55.72 107 ILE A CA 1
ATOM 912 C C . ILE A 1 107 ? -12.236 15.697 4.420 1.00 55.72 107 ILE A C 1
ATOM 914 O O . ILE A 1 107 ? -13.450 15.562 4.308 1.00 55.72 107 ILE A O 1
ATOM 918 N N . LYS A 1 108 ? -11.704 16.740 5.064 1.00 44.16 108 LYS A N 1
ATOM 919 C CA . LYS A 1 108 ? -12.420 18.014 5.118 1.00 44.16 108 LYS A CA 1
ATOM 920 C C . LYS A 1 108 ? -12.423 18.574 3.702 1.00 44.16 108 LYS A C 1
ATOM 922 O O . LYS A 1 108 ? -11.374 18.564 3.061 1.00 44.16 108 LYS A O 1
ATOM 927 N N . ASP A 1 109 ? -13.595 19.015 3.256 1.00 40.62 109 ASP A N 1
ATOM 928 C CA . ASP A 1 109 ? -13.790 19.759 2.015 1.00 40.62 109 ASP A CA 1
ATOM 929 C C . ASP A 1 109 ? -12.692 20.827 1.888 1.00 40.62 109 ASP A C 1
ATOM 931 O O . ASP A 1 109 ? -12.573 21.700 2.753 1.00 40.62 109 ASP A O 1
ATOM 935 N N . ASN A 1 110 ? -11.842 20.683 0.867 1.00 35.69 110 ASN A N 1
ATOM 936 C CA . ASN A 1 110 ? -10.944 21.751 0.429 1.00 35.69 110 ASN A CA 1
ATOM 937 C C . ASN A 1 110 ? -11.751 22.795 -0.339 1.00 35.69 110 ASN A C 1
ATOM 939 O O . ASN A 1 110 ? -12.556 22.372 -1.200 1.00 35.69 110 ASN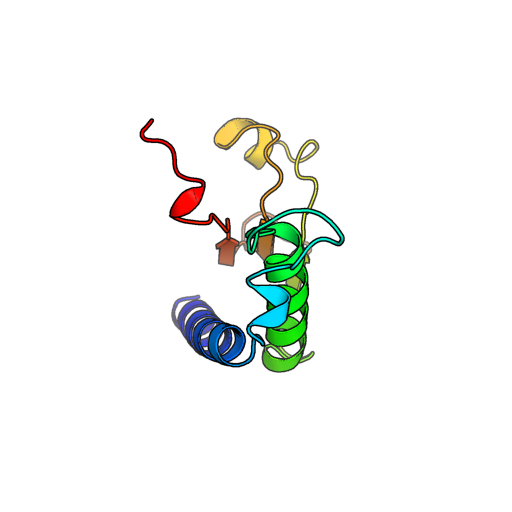 A O 1
#